Protein AF-K1YBP5-F1 (afdb_monomer_lite)

pLDDT: mean 81.39, std 15.43, range [38.12, 97.06]

Foldseek 3Di:
DPPVVVVVVVLQVVLVVCLVCLLVDDLLLLLLLLLLLLVLQPDPDDPQDPVLLVVCCVQLVRDPDSVSSVVSSVSSCSQLVNDHNCRLQVDDPDVPDDDLVSQLSSLLSNLVRGDPSSDHDDSVVSSVSSSSSSNCVVVRDDD

Structure (mmCIF, N/CA/C/O backbone):
data_AF-K1YBP5-F1
#
_entry.id   AF-K1YBP5-F1
#
loop_
_atom_site.group_PDB
_atom_site.id
_atom_site.type_symbol
_atom_site.label_atom_id
_atom_site.label_alt_id
_atom_site.label_comp_id
_atom_site.label_asym_id
_atom_site.label_entity_id
_atom_site.label_seq_id
_atom_site.pdbx_PDB_ins_code
_atom_site.Cartn_x
_atom_site.Cartn_y
_atom_site.Cartn_z
_atom_site.occupancy
_atom_site.B_iso_or_equiv
_atom_site.auth_seq_id
_atom_site.auth_comp_id
_atom_site.auth_asym_id
_atom_site.auth_atom_id
_atom_site.pdbx_PDB_model_num
ATOM 1 N N . MET A 1 1 ? 15.167 -14.760 25.541 1.00 45.16 1 MET A N 1
ATOM 2 C CA . MET A 1 1 ? 14.351 -15.532 24.571 1.00 45.16 1 MET A CA 1
ATOM 3 C C . MET A 1 1 ? 12.823 -15.368 24.737 1.00 45.16 1 MET A C 1
ATOM 5 O O . MET A 1 1 ? 12.098 -16.106 24.090 1.00 45.16 1 MET A O 1
ATOM 9 N N . SER A 1 2 ? 12.284 -14.394 25.497 1.00 49.31 2 SER A N 1
ATOM 10 C CA . SER A 1 2 ? 10.815 -14.224 25.660 1.00 49.31 2 SER A CA 1
ATOM 11 C C . SER A 1 2 ? 10.184 -13.075 24.849 1.00 49.31 2 SER A C 1
ATOM 13 O O . SER A 1 2 ? 8.972 -13.058 24.656 1.00 49.31 2 SER A O 1
ATOM 15 N N . PHE A 1 3 ? 10.975 -12.139 24.310 1.00 38.25 3 PHE A N 1
ATOM 16 C CA . PHE A 1 3 ? 10.449 -10.951 23.615 1.00 38.25 3 PHE A CA 1
ATOM 17 C C . PHE A 1 3 ? 9.954 -11.246 22.184 1.00 38.25 3 PHE A C 1
ATOM 19 O O . PHE A 1 3 ? 8.895 -10.782 21.770 1.00 38.25 3 PHE A O 1
ATOM 26 N N . LEU A 1 4 ? 10.670 -12.105 21.447 1.00 38.12 4 LEU A N 1
ATOM 27 C CA . LEU A 1 4 ? 10.326 -12.488 20.068 1.00 38.12 4 LEU A CA 1
ATOM 28 C C . LEU A 1 4 ? 9.073 -13.378 19.973 1.00 38.12 4 LEU A C 1
ATOM 30 O O . LEU A 1 4 ? 8.387 -13.359 18.953 1.00 38.12 4 LEU A O 1
ATOM 34 N N . SER A 1 5 ? 8.760 -14.139 21.028 1.00 44.44 5 SER A N 1
ATOM 35 C CA . SER A 1 5 ? 7.577 -15.010 21.065 1.00 44.44 5 SER A CA 1
ATOM 36 C C . SER A 1 5 ? 6.292 -14.205 21.290 1.00 44.44 5 SER A C 1
ATOM 38 O O . SER A 1 5 ? 5.318 -14.366 20.555 1.00 44.44 5 SER A O 1
ATOM 40 N N . ASN A 1 6 ? 6.328 -13.239 22.216 1.00 39.12 6 ASN A N 1
ATOM 41 C CA . ASN A 1 6 ? 5.202 -12.336 22.474 1.00 39.12 6 ASN A CA 1
ATOM 42 C C . ASN A 1 6 ? 4.865 -11.453 21.263 1.00 39.12 6 ASN A C 1
ATOM 44 O O . ASN A 1 6 ? 3.694 -11.188 21.009 1.00 39.12 6 ASN A O 1
ATOM 48 N N . MET A 1 7 ? 5.869 -11.060 20.472 1.00 46.12 7 MET A N 1
ATOM 49 C CA . MET A 1 7 ? 5.657 -10.255 19.266 1.00 46.12 7 MET A CA 1
ATOM 50 C C . MET A 1 7 ? 4.963 -11.046 18.146 1.00 46.12 7 MET A C 1
ATOM 52 O O . MET A 1 7 ? 4.089 -10.517 17.473 1.00 46.12 7 MET A O 1
ATOM 56 N N . LYS A 1 8 ? 5.276 -12.336 17.958 1.00 47.88 8 LYS A N 1
ATOM 57 C CA . LYS A 1 8 ? 4.565 -13.174 16.971 1.00 47.88 8 LYS A CA 1
ATOM 58 C C . LYS A 1 8 ? 3.106 -13.422 17.366 1.00 47.88 8 LYS A C 1
ATOM 60 O O . LYS A 1 8 ? 2.235 -13.464 16.498 1.00 47.88 8 LYS A O 1
ATOM 65 N N . LEU A 1 9 ? 2.841 -13.566 18.665 1.00 49.91 9 LEU A N 1
ATOM 66 C CA . LEU A 1 9 ? 1.501 -13.835 19.183 1.00 49.91 9 LEU A CA 1
ATOM 67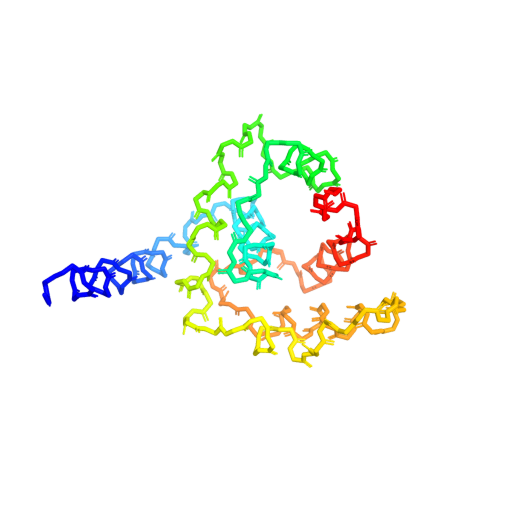 C C . LEU A 1 9 ? 0.558 -12.633 18.994 1.00 49.91 9 LEU A C 1
ATOM 69 O O . LEU A 1 9 ? -0.564 -12.801 18.517 1.00 49.91 9 LEU A O 1
ATOM 73 N N . THR A 1 10 ? 1.025 -11.416 19.296 1.00 54.22 10 THR A N 1
ATOM 74 C CA . THR A 1 10 ? 0.243 -10.182 19.100 1.00 54.22 10 THR A CA 1
ATOM 75 C C . THR A 1 10 ? 0.021 -9.867 17.622 1.00 54.22 10 THR A C 1
ATOM 77 O O . THR A 1 10 ? -1.078 -9.462 17.248 1.00 54.22 10 THR A O 1
ATOM 80 N N . PHE A 1 11 ? 1.015 -10.128 16.765 1.00 59.41 11 PHE A N 1
ATOM 81 C CA . PHE A 1 11 ? 0.893 -9.966 15.313 1.00 59.41 11 PHE A CA 1
ATOM 82 C C . PHE A 1 11 ? -0.179 -10.880 14.704 1.00 59.41 11 PHE A C 1
ATOM 84 O O . PHE A 1 11 ? -0.984 -10.417 13.897 1.00 59.41 11 PHE A O 1
ATOM 91 N N . ASN A 1 12 ? -0.238 -12.149 15.118 1.00 61.44 12 ASN A N 1
ATOM 92 C CA . ASN A 1 12 ? -1.259 -13.084 14.635 1.00 61.44 12 ASN A CA 1
ATOM 93 C C . ASN A 1 12 ? -2.665 -12.704 15.117 1.00 61.44 12 ASN A C 1
ATOM 95 O O . ASN A 1 12 ? -3.620 -12.772 14.344 1.00 61.44 12 ASN A O 1
ATOM 99 N N . PHE A 1 13 ? -2.800 -12.255 16.367 1.00 64.56 13 PHE A N 1
ATOM 100 C CA . PHE A 1 13 ? -4.092 -11.821 16.899 1.00 64.56 13 PHE A CA 1
ATOM 101 C C . PHE A 1 13 ? -4.596 -10.550 16.206 1.00 64.56 13 PHE A C 1
ATOM 103 O O . PHE A 1 13 ? -5.773 -10.447 15.868 1.00 64.56 13 PHE A O 1
ATOM 110 N N . PHE A 1 14 ? -3.702 -9.598 15.931 1.00 65.69 14 PHE A N 1
ATOM 111 C CA . PHE A 1 14 ? -4.066 -8.366 15.240 1.00 65.69 14 PHE A CA 1
ATOM 112 C C . PHE A 1 14 ? -4.392 -8.607 13.763 1.00 65.69 14 PHE A C 1
ATOM 114 O O . PHE A 1 14 ? -5.339 -8.021 13.254 1.00 65.69 14 PHE A O 1
ATOM 121 N N . ALA A 1 15 ? -3.682 -9.511 13.081 1.00 65.31 15 ALA A N 1
ATOM 122 C CA . ALA A 1 15 ? -4.026 -9.914 11.717 1.00 65.31 15 ALA A CA 1
ATOM 123 C C . ALA A 1 15 ? -5.428 -10.545 11.651 1.00 65.31 15 ALA A C 1
ATOM 125 O O . ALA A 1 15 ? -6.220 -10.207 10.772 1.00 65.31 15 ALA A O 1
ATOM 126 N N . LEU A 1 16 ? -5.768 -11.401 12.621 1.00 68.94 16 LEU A N 1
ATOM 127 C CA . LEU A 1 16 ? -7.117 -11.955 12.758 1.00 68.94 16 LEU A CA 1
ATOM 128 C C . LEU A 1 16 ? -8.152 -10.863 13.044 1.00 68.94 16 LEU A C 1
ATOM 130 O O . LEU A 1 16 ? -9.200 -10.847 12.404 1.00 68.94 16 LEU A O 1
ATOM 134 N N . PHE A 1 17 ? -7.844 -9.924 13.941 1.00 70.81 17 PHE A N 1
ATOM 135 C CA . PHE A 1 17 ? -8.715 -8.794 14.267 1.00 70.81 17 PHE A CA 1
ATOM 136 C C . PHE A 1 17 ? -8.970 -7.893 13.054 1.00 70.81 17 PHE A C 1
ATOM 138 O O . PHE A 1 17 ? -10.122 -7.603 12.744 1.00 70.81 17 PHE A O 1
ATOM 145 N N . ILE A 1 18 ? -7.925 -7.507 12.318 1.00 71.31 18 ILE A N 1
ATOM 146 C CA . ILE A 1 18 ? -8.055 -6.737 11.079 1.00 71.31 18 ILE A CA 1
ATOM 147 C C . ILE A 1 18 ? -8.887 -7.512 10.054 1.00 71.31 18 ILE A C 1
ATOM 149 O O . ILE A 1 18 ? -9.730 -6.920 9.393 1.00 71.31 18 ILE A O 1
ATOM 153 N N . ASN A 1 19 ? -8.696 -8.823 9.911 1.00 67.75 19 ASN A N 1
ATOM 154 C CA . ASN A 1 19 ? -9.465 -9.609 8.945 1.00 67.75 19 ASN A CA 1
ATOM 155 C C . ASN A 1 19 ? -10.954 -9.712 9.345 1.00 67.75 19 ASN A C 1
ATOM 157 O O . ASN A 1 19 ? -11.836 -9.698 8.484 1.00 67.75 19 ASN A O 1
ATOM 161 N N . LEU A 1 20 ? -11.247 -9.758 10.651 1.00 70.75 20 LEU A N 1
ATOM 162 C CA . LEU A 1 20 ? -12.614 -9.780 11.179 1.00 70.75 20 LEU A CA 1
ATOM 163 C C . LEU A 1 20 ? -13.310 -8.417 11.040 1.00 70.75 20 LEU A C 1
ATOM 165 O O . LEU A 1 20 ? -14.446 -8.344 10.576 1.00 70.75 20 LEU A O 1
ATOM 169 N N . VAL A 1 21 ? -12.623 -7.340 11.425 1.00 70.50 21 VAL A N 1
ATOM 170 C CA . VAL A 1 21 ? -13.170 -5.974 11.486 1.00 70.50 21 VAL A CA 1
ATOM 171 C C . VAL A 1 21 ? -13.082 -5.261 10.137 1.00 70.50 21 VAL A C 1
ATOM 173 O O . VAL A 1 21 ? -13.924 -4.427 9.811 1.00 70.50 21 VAL A O 1
ATOM 176 N N . GLY A 1 22 ? -12.113 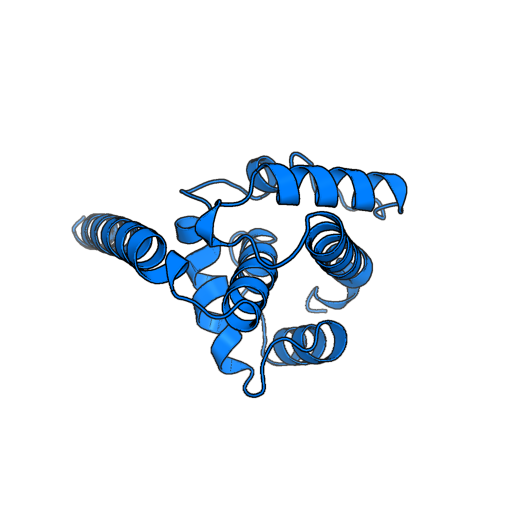-5.634 9.303 1.00 68.94 22 GLY A N 1
ATOM 177 C CA . GLY A 1 22 ? -11.814 -5.004 8.020 1.00 68.94 22 GLY A CA 1
ATOM 178 C C . GLY A 1 22 ? -12.966 -5.045 7.022 1.00 68.94 22 GLY A C 1
ATOM 179 O O . GLY A 1 22 ? -13.063 -4.171 6.162 1.00 68.94 22 GLY A O 1
ATOM 180 N N . LYS A 1 23 ? -13.900 -5.994 7.170 1.00 74.62 23 LYS A N 1
ATOM 181 C CA . LYS A 1 23 ? -15.128 -6.044 6.361 1.00 74.62 23 LYS A CA 1
ATOM 182 C C . LYS A 1 23 ? -16.040 -4.834 6.586 1.00 74.62 23 LYS A C 1
ATOM 184 O O . LYS A 1 23 ? -16.705 -4.421 5.641 1.00 74.62 23 LYS A O 1
ATOM 189 N N . SER A 1 24 ? -16.021 -4.250 7.784 1.00 83.31 24 SER A N 1
ATOM 190 C CA . SER A 1 24 ? -16.887 -3.134 8.184 1.00 83.31 24 SER A CA 1
ATOM 191 C C . SER A 1 24 ? -16.241 -1.760 8.006 1.00 83.31 24 SER A C 1
ATOM 193 O O . SER A 1 24 ? -16.877 -0.747 8.291 1.00 83.31 24 SER A O 1
ATOM 195 N N . PHE A 1 25 ? -14.983 -1.692 7.561 1.00 86.94 25 PHE A N 1
ATOM 196 C CA . PHE A 1 25 ? -14.337 -0.402 7.355 1.00 86.94 25 PHE A CA 1
ATOM 197 C C . PHE A 1 25 ? -14.927 0.351 6.157 1.00 86.94 25 PHE A C 1
ATOM 199 O O . PHE A 1 25 ? -15.150 -0.258 5.104 1.00 86.94 25 PHE A O 1
ATOM 206 N N . PRO A 1 26 ? -15.115 1.680 6.278 1.00 91.56 26 PRO A N 1
ATOM 207 C CA . PRO A 1 26 ? -15.434 2.528 5.139 1.00 91.56 26 PRO A CA 1
ATOM 208 C C . PRO A 1 26 ? -14.390 2.377 4.030 1.00 91.56 26 PRO A C 1
ATOM 210 O O . PRO A 1 26 ? -13.203 2.180 4.304 1.00 91.56 26 PRO A O 1
ATOM 213 N N . GLU A 1 27 ? -14.808 2.542 2.777 1.00 92.75 27 GLU A N 1
ATOM 214 C CA . GLU A 1 27 ? -13.916 2.443 1.612 1.00 92.75 27 GLU A CA 1
ATOM 215 C C . GLU A 1 27 ? -12.703 3.366 1.726 1.00 92.75 27 GLU A C 1
ATOM 217 O O . GLU A 1 27 ? -11.577 2.955 1.460 1.00 92.75 27 GLU A O 1
ATOM 222 N N . ARG A 1 28 ? -12.909 4.585 2.239 1.00 93.12 28 ARG A N 1
ATOM 223 C CA . ARG A 1 28 ? -11.825 5.536 2.502 1.00 93.12 28 ARG A CA 1
ATOM 224 C C . ARG A 1 28 ? -10.765 4.974 3.453 1.00 93.12 28 ARG A C 1
ATOM 226 O O . ARG A 1 28 ? -9.576 5.189 3.238 1.00 93.12 28 ARG A O 1
ATOM 233 N N . THR A 1 29 ? -11.180 4.254 4.493 1.00 92.06 29 THR A N 1
ATOM 234 C CA . THR A 1 29 ? -10.262 3.633 5.455 1.00 92.06 29 THR A CA 1
ATOM 235 C C . THR A 1 29 ? -9.524 2.462 4.820 1.00 92.06 29 THR A C 1
ATOM 237 O O . THR A 1 29 ? -8.320 2.340 5.004 1.00 92.06 29 THR A O 1
ATOM 240 N N . LYS A 1 30 ? -10.203 1.633 4.022 1.00 93.88 30 LYS A N 1
ATOM 241 C CA . LYS A 1 30 ? -9.553 0.547 3.272 1.00 93.88 30 LYS A CA 1
ATOM 242 C C . LYS A 1 30 ? -8.509 1.085 2.294 1.00 93.88 30 LYS A C 1
ATOM 244 O O . LYS A 1 30 ? -7.390 0.584 2.283 1.00 93.88 30 LYS A O 1
ATOM 249 N N . ARG A 1 31 ? -8.835 2.160 1.568 1.00 95.88 31 ARG A N 1
ATOM 250 C CA . ARG A 1 31 ? -7.905 2.890 0.695 1.00 95.88 31 ARG A CA 1
ATOM 251 C C . ARG A 1 31 ? -6.687 3.398 1.447 1.00 95.88 31 ARG A C 1
ATOM 253 O O . ARG A 1 31 ? -5.563 3.112 1.047 1.00 95.88 31 ARG A O 1
ATOM 260 N N . LEU A 1 32 ? -6.907 4.099 2.560 1.00 94.56 32 LEU A N 1
ATOM 261 C CA . LEU A 1 32 ? -5.837 4.547 3.450 1.00 94.56 32 LEU A CA 1
ATOM 262 C C . LEU A 1 32 ? -4.929 3.372 3.828 1.00 94.56 32 LEU A C 1
ATOM 264 O O . LEU A 1 32 ? -3.727 3.451 3.593 1.00 94.56 32 LEU A O 1
ATOM 268 N N . VAL A 1 33 ? -5.497 2.287 4.364 1.00 93.44 33 VAL A N 1
ATOM 269 C CA . VAL A 1 33 ? -4.741 1.123 4.848 1.00 93.44 33 VAL A CA 1
ATOM 270 C C . VAL A 1 33 ? -3.981 0.434 3.716 1.00 93.44 33 VAL A C 1
ATOM 272 O O . VAL A 1 33 ? -2.805 0.132 3.900 1.00 93.44 33 VAL A O 1
ATOM 275 N N . LEU A 1 34 ? -4.596 0.220 2.546 1.00 94.62 34 LEU A N 1
ATOM 276 C CA . LEU A 1 34 ? -3.923 -0.404 1.405 1.00 94.62 34 LEU A CA 1
ATOM 277 C C . LEU A 1 34 ? -2.684 0.405 1.015 1.00 94.62 34 LEU A C 1
ATOM 279 O O . LEU A 1 34 ? -1.575 -0.121 1.063 1.00 94.62 34 LEU A O 1
ATOM 283 N N . ILE A 1 35 ? -2.864 1.689 0.700 1.00 94.69 35 ILE A N 1
ATOM 284 C CA . ILE A 1 35 ? -1.791 2.542 0.180 1.00 94.69 35 ILE A CA 1
ATOM 285 C C . ILE A 1 35 ? -0.660 2.684 1.195 1.00 94.69 35 ILE A C 1
ATOM 287 O O . ILE A 1 35 ? 0.500 2.455 0.871 1.00 94.69 35 ILE A O 1
ATOM 291 N N . THR A 1 36 ? -0.983 2.987 2.446 1.00 92.00 36 THR A N 1
ATOM 292 C CA . THR A 1 36 ? 0.033 3.178 3.493 1.00 92.00 36 THR A CA 1
ATOM 293 C C . THR A 1 36 ? 0.742 1.877 3.870 1.00 92.00 36 THR A C 1
ATOM 295 O O . THR A 1 36 ? 1.947 1.887 4.115 1.00 92.00 36 THR A O 1
ATOM 298 N N . SER A 1 37 ? 0.048 0.735 3.846 1.00 92.00 37 SER A N 1
ATOM 299 C CA . SER A 1 37 ? 0.690 -0.565 4.062 1.00 92.00 37 SER A CA 1
ATOM 300 C C . SER A 1 37 ? 1.650 -0.939 2.929 1.00 92.00 37 SER A C 1
ATOM 302 O O . SER A 1 37 ? 2.711 -1.481 3.224 1.00 92.00 37 SER A O 1
ATOM 304 N N . LEU A 1 38 ? 1.334 -0.613 1.668 1.00 91.50 38 LEU A N 1
ATOM 305 C CA . LEU A 1 38 ? 2.251 -0.805 0.536 1.00 91.50 38 LEU A CA 1
ATOM 306 C C . LEU A 1 38 ? 3.512 0.038 0.704 1.00 91.50 38 LEU A C 1
ATOM 308 O O . LEU A 1 38 ? 4.611 -0.464 0.485 1.00 91.50 38 LEU A O 1
ATOM 312 N N . VAL A 1 39 ? 3.369 1.282 1.175 1.00 89.81 39 VAL A N 1
ATOM 313 C CA . VAL A 1 39 ? 4.531 2.125 1.480 1.00 89.81 39 VAL A CA 1
ATOM 314 C C . VAL A 1 39 ? 5.411 1.484 2.551 1.00 89.81 39 VAL A C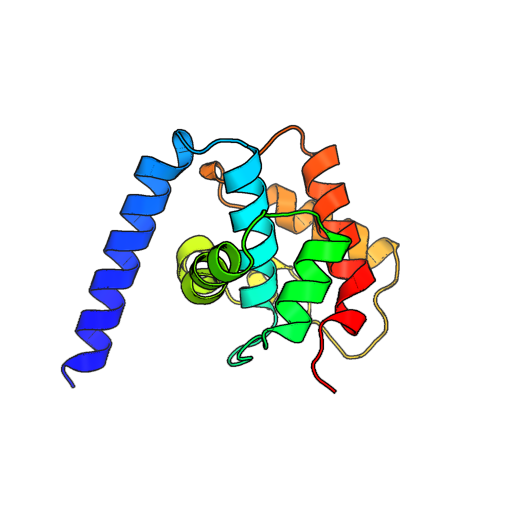 1
ATOM 316 O O . VAL A 1 39 ? 6.624 1.391 2.378 1.00 89.81 39 VAL A O 1
ATOM 319 N N . GLY A 1 40 ? 4.800 0.955 3.614 1.00 87.19 40 GLY A N 1
ATOM 320 C CA . GLY A 1 40 ? 5.516 0.191 4.637 1.00 87.19 40 GLY A CA 1
ATOM 321 C C . GLY A 1 40 ? 6.174 -1.094 4.122 1.00 87.19 40 GLY A C 1
ATOM 322 O O . GLY A 1 40 ? 7.100 -1.586 4.757 1.00 87.19 40 GLY A O 1
ATOM 323 N N . SER A 1 41 ? 5.740 -1.635 2.977 1.00 86.75 41 SER A N 1
ATOM 324 C CA . SER A 1 41 ? 6.374 -2.804 2.357 1.00 86.75 41 SER A CA 1
ATOM 325 C C . SER A 1 41 ? 7.639 -2.452 1.578 1.00 86.75 41 SER A C 1
ATOM 327 O O . SER A 1 41 ? 8.446 -3.341 1.342 1.00 86.75 41 SER A O 1
ATOM 329 N N . PHE A 1 42 ? 7.843 -1.200 1.158 1.00 79.44 42 PHE A N 1
ATOM 330 C CA . PHE A 1 42 ? 8.956 -0.839 0.269 1.00 79.44 42 PHE A CA 1
ATOM 331 C C . PHE A 1 42 ? 10.338 -0.794 0.935 1.00 79.44 42 PHE A C 1
ATOM 333 O O . PHE A 1 42 ? 11.338 -0.694 0.227 1.00 79.44 42 PHE A O 1
ATOM 340 N N . GLY A 1 43 ? 10.435 -0.884 2.262 1.00 65.00 43 GLY A N 1
ATOM 341 C CA . GLY A 1 43 ? 11.722 -0.872 2.954 1.00 65.00 43 GLY A CA 1
ATOM 342 C C . GLY A 1 43 ? 11.711 -1.719 4.218 1.00 65.00 43 GLY A C 1
ATOM 343 O O . GLY A 1 43 ? 10.793 -1.624 5.024 1.00 65.00 43 GLY A O 1
ATOM 344 N N . ASP A 1 44 ? 12.773 -2.498 4.425 1.00 55.06 44 ASP A N 1
ATOM 345 C CA . ASP A 1 44 ? 12.926 -3.368 5.601 1.00 55.06 44 ASP A CA 1
ATOM 346 C C . ASP A 1 44 ? 13.147 -2.599 6.923 1.00 55.06 44 ASP A C 1
ATOM 348 O O . ASP A 1 44 ? 13.180 -3.199 7.998 1.00 55.06 44 ASP A O 1
ATOM 352 N N . SER A 1 45 ? 13.304 -1.271 6.886 1.00 50.44 45 SER A N 1
ATOM 353 C CA . SER A 1 45 ? 13.679 -0.491 8.076 1.00 50.44 45 SER A CA 1
ATOM 354 C C . SER A 1 45 ? 13.431 1.018 7.993 1.00 50.44 45 SER A C 1
ATOM 356 O O . SER A 1 45 ? 13.878 1.758 8.874 1.00 50.44 45 SER A O 1
ATOM 358 N N . VAL A 1 4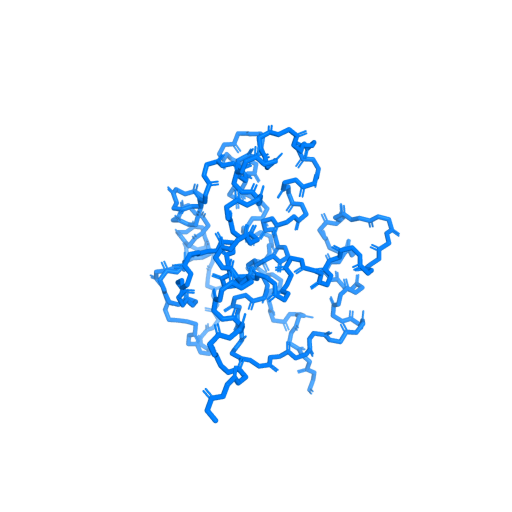6 ? 12.731 1.514 6.968 1.00 53.19 46 VAL A N 1
ATOM 359 C CA . VAL A 1 46 ? 12.590 2.963 6.789 1.00 53.19 46 VAL A CA 1
ATOM 360 C C . VAL A 1 46 ? 11.572 3.485 7.797 1.00 53.19 46 VAL A C 1
ATOM 362 O O . VAL A 1 46 ? 10.364 3.309 7.646 1.00 53.19 46 VAL A O 1
ATOM 365 N N . LYS A 1 47 ? 12.068 4.146 8.847 1.00 65.19 47 LYS A N 1
ATOM 366 C CA . LYS A 1 47 ? 11.271 5.137 9.569 1.00 65.19 47 LYS A CA 1
ATOM 367 C C . LYS A 1 47 ? 10.861 6.181 8.539 1.00 65.19 47 LYS A C 1
ATOM 369 O O . LYS A 1 47 ? 11.674 7.013 8.156 1.00 65.19 47 LYS A O 1
ATOM 374 N N . ILE A 1 48 ? 9.630 6.076 8.059 1.00 75.62 48 ILE A N 1
ATOM 375 C CA . ILE A 1 48 ? 9.042 7.084 7.187 1.00 75.62 48 ILE A CA 1
ATOM 376 C C . ILE A 1 48 ? 8.925 8.347 8.028 1.00 75.62 48 ILE A C 1
ATOM 378 O O . ILE A 1 48 ? 8.259 8.342 9.066 1.00 75.62 48 ILE A O 1
ATOM 382 N N . ASP A 1 49 ? 9.655 9.384 7.636 1.00 82.00 49 ASP A N 1
ATOM 383 C CA . ASP A 1 49 ? 9.634 10.655 8.338 1.00 82.00 49 ASP A CA 1
ATOM 384 C C . ASP A 1 49 ? 8.307 11.392 8.105 1.00 82.00 49 ASP A C 1
ATOM 386 O O . ASP A 1 49 ? 7.511 11.071 7.215 1.00 82.00 49 ASP A O 1
ATOM 390 N N . ALA A 1 50 ? 8.048 12.388 8.950 1.00 85.31 50 ALA A N 1
ATOM 391 C CA . ALA A 1 50 ? 6.828 13.180 8.860 1.00 85.31 50 ALA A CA 1
ATOM 392 C C . ALA A 1 50 ? 6.716 13.909 7.509 1.00 85.31 50 ALA A C 1
ATOM 394 O O . ALA A 1 50 ? 5.618 14.064 6.986 1.00 85.31 50 ALA A O 1
ATOM 395 N N . GLU A 1 51 ? 7.841 14.305 6.906 1.00 86.56 51 GLU A N 1
ATOM 396 C CA . GLU A 1 51 ? 7.848 14.968 5.601 1.00 86.56 51 GLU A CA 1
ATOM 397 C C . GLU A 1 51 ? 7.364 14.034 4.482 1.00 86.56 51 GLU A C 1
ATOM 399 O O . GLU A 1 51 ? 6.539 14.425 3.652 1.00 86.56 51 GLU A O 1
ATOM 404 N N . THR A 1 52 ? 7.822 12.783 4.472 1.00 84.56 52 THR A N 1
ATOM 405 C CA . THR A 1 52 ? 7.381 11.771 3.509 1.00 84.56 52 THR A CA 1
ATOM 406 C C . THR A 1 52 ? 5.906 11.438 3.701 1.00 84.56 52 THR A C 1
ATOM 408 O O . THR A 1 52 ? 5.175 11.341 2.713 1.00 84.56 52 THR A O 1
ATOM 411 N N . LEU A 1 53 ? 5.433 11.328 4.948 1.00 88.25 53 LEU A N 1
ATOM 412 C CA . LEU A 1 53 ? 4.005 11.158 5.242 1.00 88.25 53 LEU A CA 1
ATOM 413 C C . LEU A 1 53 ? 3.183 12.340 4.721 1.00 88.25 53 LEU A C 1
ATOM 415 O O . LEU A 1 53 ? 2.189 12.136 4.020 1.00 88.25 53 LEU A O 1
ATOM 419 N N . HIS A 1 54 ? 3.621 13.568 4.987 1.00 89.88 54 HIS A N 1
ATOM 420 C CA . HIS A 1 54 ? 2.962 14.773 4.497 1.00 89.88 54 HIS A CA 1
ATOM 421 C C . HIS A 1 54 ? 2.865 14.784 2.965 1.00 89.88 54 HIS A C 1
ATOM 423 O O . HIS A 1 54 ? 1.784 14.989 2.403 1.00 89.88 54 HIS A O 1
ATOM 429 N N . LYS A 1 55 ? 3.970 14.488 2.268 1.00 89.19 55 LYS A N 1
ATOM 430 C CA . LYS A 1 55 ? 4.007 14.384 0.798 1.00 89.19 55 LYS A CA 1
ATOM 431 C C . LYS A 1 55 ? 3.068 13.296 0.281 1.00 89.19 55 LYS A C 1
ATOM 433 O O . LYS A 1 55 ? 2.297 13.554 -0.643 1.00 89.19 55 LYS A O 1
ATOM 438 N N . LEU A 1 56 ? 3.091 12.110 0.890 1.00 89.94 56 LEU A N 1
ATOM 439 C CA . LEU A 1 56 ? 2.206 11.001 0.535 1.00 89.94 56 LEU A CA 1
ATOM 440 C C . LEU A 1 56 ? 0.737 11.409 0.663 1.00 89.94 56 LEU A C 1
ATOM 442 O O . LEU A 1 56 ? -0.044 11.208 -0.266 1.00 89.94 56 LEU A O 1
ATOM 446 N N . ASN A 1 57 ? 0.362 12.030 1.781 1.00 92.75 57 ASN A N 1
ATOM 447 C CA . ASN A 1 57 ? -1.010 12.461 2.009 1.00 92.75 57 ASN A CA 1
ATOM 448 C C . ASN A 1 57 ? -1.435 13.586 1.059 1.00 92.75 57 ASN A C 1
ATOM 450 O O . ASN A 1 57 ? -2.574 13.596 0.604 1.00 92.75 57 ASN A O 1
ATOM 454 N N . LYS A 1 58 ? -0.525 14.499 0.707 1.00 91.75 58 LYS A N 1
ATOM 455 C CA . LYS A 1 58 ? -0.784 15.560 -0.274 1.00 91.75 58 LYS A CA 1
ATOM 456 C C . LYS A 1 58 ? -1.040 15.003 -1.676 1.00 91.75 58 LYS A C 1
ATOM 458 O O . LYS A 1 58 ? -1.939 15.482 -2.359 1.00 91.75 58 LYS A O 1
ATOM 463 N N . ILE A 1 59 ? -0.279 13.991 -2.096 1.00 91.62 59 ILE A N 1
ATOM 464 C CA . ILE A 1 59 ? -0.424 13.364 -3.419 1.00 91.62 59 ILE A CA 1
ATOM 465 C C . ILE A 1 59 ? -1.674 12.482 -3.467 1.00 91.62 59 ILE A C 1
ATOM 467 O O . ILE A 1 59 ? -2.448 12.548 -4.420 1.00 91.62 59 ILE A O 1
ATOM 471 N N . MET A 1 60 ? -1.885 11.668 -2.433 1.00 92.12 60 MET A N 1
ATOM 472 C CA . MET A 1 60 ? -2.899 10.614 -2.441 1.00 92.12 60 MET A CA 1
ATOM 473 C C . MET A 1 60 ? -4.214 11.013 -1.755 1.00 92.12 60 MET A C 1
ATOM 475 O O . MET A 1 60 ? -5.204 10.296 -1.892 1.00 92.12 60 MET A O 1
ATOM 479 N N . SER A 1 61 ? -4.266 12.136 -1.031 1.00 92.56 61 SER A N 1
ATOM 480 C CA . SER A 1 61 ? -5.441 12.619 -0.281 1.00 92.56 61 SER A CA 1
ATOM 481 C C . SER A 1 61 ? -6.065 11.546 0.625 1.00 92.56 61 SER A C 1
ATOM 483 O O . SER A 1 61 ? -7.250 11.221 0.519 1.00 92.56 61 SER A O 1
ATOM 485 N N . LEU A 1 62 ? -5.259 10.934 1.497 1.00 90.38 62 LEU A N 1
ATOM 486 C CA . LEU A 1 62 ? -5.653 9.739 2.250 1.00 90.38 62 LEU A CA 1
ATOM 487 C C . LEU A 1 62 ? -6.478 10.085 3.501 1.00 90.38 62 LEU A C 1
ATOM 489 O O . LEU A 1 62 ? -7.599 9.597 3.685 1.00 90.38 62 LEU A O 1
ATOM 493 N N . CYS A 1 63 ? -5.966 10.968 4.354 1.00 90.38 63 CYS A N 1
ATOM 494 C CA . CYS A 1 63 ? -6.526 11.259 5.674 1.00 90.38 63 CYS A CA 1
ATOM 495 C C . CYS A 1 63 ? -6.408 12.740 6.052 1.00 90.38 63 CYS A C 1
ATOM 497 O O . CYS A 1 63 ? -5.566 13.465 5.532 1.00 90.38 63 CYS A O 1
ATOM 499 N N . SER A 1 64 ? -7.234 13.187 6.999 1.00 87.25 64 SER A N 1
ATOM 500 C CA . SER A 1 64 ? -7.136 14.546 7.554 1.00 87.25 64 SER A CA 1
ATOM 501 C C . SER A 1 64 ? -5.974 14.702 8.536 1.00 87.25 64 SER A C 1
ATOM 503 O O . SER A 1 64 ? -5.472 15.804 8.720 1.00 87.25 64 SER A O 1
ATOM 505 N N . THR A 1 65 ? -5.545 13.606 9.166 1.00 87.06 65 THR A N 1
ATOM 506 C CA . THR A 1 65 ? -4.476 13.596 10.169 1.00 87.06 65 THR A CA 1
ATOM 507 C C . THR A 1 65 ? -3.438 12.555 9.790 1.00 87.06 65 THR A C 1
ATOM 509 O O . THR A 1 65 ? -3.761 11.376 9.671 1.00 87.06 65 THR A O 1
ATOM 512 N N . GLU A 1 66 ? -2.191 12.980 9.619 1.00 85.75 66 GLU A N 1
ATOM 513 C CA . GLU A 1 66 ? -1.123 12.133 9.074 1.00 85.75 66 GLU A CA 1
ATOM 514 C C . GLU A 1 66 ? -0.737 10.962 9.979 1.00 85.75 66 GLU A C 1
ATOM 516 O O . GLU A 1 66 ? -0.372 9.897 9.483 1.00 85.75 66 GLU A O 1
ATOM 521 N N . SER A 1 67 ? -0.923 11.102 11.293 1.00 85.69 67 SER A N 1
ATOM 522 C CA . SER A 1 67 ? -0.696 10.024 12.263 1.00 85.69 67 SER A CA 1
ATOM 523 C C . SER A 1 67 ? -1.551 8.779 11.996 1.00 85.69 67 SER A C 1
ATOM 525 O O . SER A 1 67 ? -1.168 7.673 12.377 1.00 85.69 67 SER A O 1
ATOM 527 N N . ALA A 1 68 ? -2.676 8.916 11.281 1.00 87.69 68 ALA A N 1
ATOM 528 C CA . ALA A 1 68 ? -3.510 7.785 10.878 1.00 87.69 68 ALA A CA 1
ATOM 529 C C . ALA A 1 68 ? -2.800 6.831 9.896 1.00 87.69 68 ALA A C 1
ATOM 531 O O . ALA A 1 68 ? -3.185 5.666 9.794 1.00 87.69 68 ALA A O 1
ATOM 532 N N . MET A 1 69 ? -1.765 7.298 9.187 1.00 88.69 69 MET A N 1
ATOM 533 C CA . MET A 1 69 ? -0.984 6.486 8.247 1.00 88.69 69 MET A CA 1
ATOM 534 C C . MET A 1 69 ? 0.061 5.607 8.942 1.00 88.69 69 MET A C 1
ATOM 536 O O . MET A 1 69 ? 0.428 4.561 8.408 1.00 88.69 69 MET A O 1
ATOM 540 N N . GLU A 1 70 ? 0.528 5.991 10.135 1.00 88.19 70 GLU A N 1
ATOM 541 C CA . GLU A 1 70 ? 1.629 5.299 10.815 1.00 88.19 70 GLU A CA 1
ATOM 542 C C . GLU A 1 70 ? 1.299 3.847 11.153 1.00 88.19 70 GLU A C 1
ATOM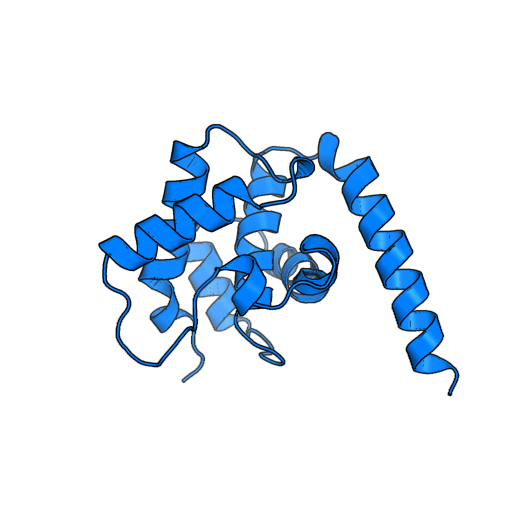 544 O O . GLU A 1 70 ? 2.141 2.957 11.016 1.00 88.19 70 GLU A O 1
ATOM 549 N N . LEU A 1 71 ? 0.076 3.601 11.623 1.00 87.62 71 LEU A N 1
ATOM 550 C CA . LEU A 1 71 ? -0.320 2.279 12.085 1.00 87.62 71 LEU A CA 1
ATOM 551 C C . LEU A 1 71 ? -0.322 1.257 10.931 1.00 87.62 71 LEU A C 1
ATOM 553 O O . LEU A 1 71 ? 0.361 0.239 11.063 1.00 87.62 71 LEU A O 1
ATOM 557 N N . PRO A 1 72 ? -0.992 1.499 9.786 1.00 88.94 72 PRO A N 1
ATOM 558 C CA . PRO A 1 72 ? -0.893 0.606 8.632 1.00 88.94 72 PRO A CA 1
ATOM 559 C C . PRO A 1 72 ? 0.531 0.399 8.101 1.00 88.94 72 PRO A C 1
ATOM 561 O O . PRO A 1 72 ? 0.859 -0.716 7.700 1.00 88.94 72 PRO A O 1
ATOM 564 N N . ILE A 1 73 ? 1.385 1.432 8.125 1.00 89.12 73 ILE A N 1
ATOM 565 C CA . ILE A 1 73 ? 2.798 1.322 7.720 1.00 89.12 73 ILE A CA 1
ATOM 566 C C . ILE A 1 73 ? 3.510 0.298 8.604 1.00 89.12 73 ILE A C 1
ATOM 568 O O . ILE A 1 73 ? 4.095 -0.664 8.107 1.00 89.12 73 ILE A O 1
ATOM 572 N N . ARG A 1 74 ? 3.404 0.451 9.930 1.00 86.25 74 ARG A N 1
ATOM 573 C CA . ARG A 1 74 ? 4.038 -0.457 10.904 1.00 86.25 74 ARG A CA 1
ATOM 574 C C . ARG A 1 74 ? 3.465 -1.872 10.849 1.00 86.25 74 ARG A C 1
ATOM 576 O O . ARG A 1 74 ? 4.155 -2.834 11.177 1.00 86.25 74 ARG A O 1
ATOM 583 N N . LEU A 1 75 ? 2.207 -2.001 10.440 1.00 86.38 75 LEU A N 1
ATOM 584 C CA . LEU A 1 75 ? 1.502 -3.273 10.323 1.00 86.38 75 LEU A CA 1
ATOM 585 C C . LEU A 1 75 ? 1.534 -3.871 8.920 1.00 86.38 75 LEU A C 1
ATOM 587 O O . LEU A 1 75 ? 0.891 -4.897 8.701 1.00 86.38 75 LEU A O 1
ATOM 591 N N . SER A 1 76 ? 2.296 -3.289 7.995 1.00 89.06 76 SER A N 1
ATOM 592 C CA . SER A 1 76 ? 2.394 -3.755 6.614 1.00 89.06 76 SER A CA 1
ATOM 593 C C . SER A 1 76 ? 2.621 -5.268 6.540 1.00 89.06 76 SER A C 1
ATOM 595 O O . SER A 1 76 ? 1.819 -6.000 5.962 1.00 89.06 76 SER A O 1
ATOM 597 N N . ARG A 1 77 ? 3.613 -5.782 7.276 1.00 87.06 77 ARG A N 1
ATOM 598 C CA . ARG A 1 77 ? 3.893 -7.222 7.327 1.00 87.06 77 ARG A CA 1
ATOM 599 C C . ARG A 1 77 ? 2.701 -8.061 7.802 1.00 87.06 77 ARG A C 1
ATOM 601 O O . ARG A 1 77 ? 2.508 -9.157 7.296 1.00 87.06 77 ARG A O 1
ATOM 608 N N . ALA A 1 78 ? 1.903 -7.584 8.757 1.00 85.56 78 ALA A N 1
ATOM 609 C CA . ALA A 1 78 ? 0.720 -8.307 9.235 1.00 85.56 78 ALA A CA 1
ATOM 610 C C . ALA A 1 78 ? -0.403 -8.302 8.189 1.00 85.56 78 ALA A C 1
ATOM 612 O O . ALA A 1 78 ? -0.993 -9.341 7.906 1.00 85.56 78 ALA A O 1
ATOM 613 N N . ILE A 1 79 ? -0.662 -7.137 7.592 1.00 88.25 79 ILE A N 1
ATOM 614 C CA . ILE A 1 79 ? -1.678 -6.933 6.551 1.00 88.25 79 ILE A CA 1
ATOM 615 C C . ILE A 1 79 ? -1.412 -7.850 5.352 1.00 88.25 79 ILE A C 1
ATOM 617 O O . ILE A 1 79 ? -2.336 -8.465 4.820 1.00 88.25 79 ILE A O 1
ATOM 621 N N . TRP A 1 80 ? -0.141 -7.993 4.980 1.00 89.19 80 TRP A N 1
ATOM 622 C CA . TRP A 1 80 ? 0.307 -8.811 3.858 1.00 89.19 80 TRP A CA 1
ATOM 623 C C . TRP A 1 80 ? 0.682 -10.250 4.247 1.00 89.19 80 TRP A C 1
ATOM 625 O O . TRP A 1 80 ? 1.347 -10.936 3.477 1.00 89.19 80 TRP A O 1
ATOM 635 N N . ASN A 1 81 ? 0.246 -10.747 5.413 1.00 87.56 81 ASN A N 1
ATOM 636 C CA . ASN A 1 81 ? 0.477 -12.126 5.882 1.00 87.56 81 ASN A CA 1
ATOM 637 C C . ASN A 1 81 ? 1.954 -12.561 5.878 1.00 87.56 81 ASN A C 1
ATOM 639 O O . ASN A 1 81 ? 2.289 -13.697 5.553 1.00 87.56 81 ASN A O 1
ATOM 643 N N . GLY A 1 82 ? 2.854 -11.650 6.226 1.00 84.88 82 GLY A N 1
ATOM 644 C CA . GLY A 1 82 ? 4.284 -11.913 6.299 1.00 84.88 82 GLY A CA 1
ATOM 645 C C . GLY A 1 82 ? 5.024 -11.821 4.969 1.00 84.88 82 GLY A C 1
ATOM 646 O O . GLY A 1 82 ? 6.243 -11.988 5.004 1.00 84.88 82 GLY A O 1
ATOM 647 N N . LYS A 1 83 ? 4.332 -11.539 3.853 1.00 86.94 83 LYS A N 1
ATOM 648 C CA . LYS A 1 83 ? 4.950 -11.381 2.533 1.00 86.94 83 LYS A CA 1
ATOM 649 C C . LYS A 1 83 ? 5.994 -10.267 2.532 1.00 86.94 83 LYS A C 1
ATOM 651 O O . LYS A 1 83 ? 5.814 -9.209 3.137 1.00 86.94 83 LYS A O 1
ATOM 656 N N . THR A 1 84 ? 7.071 -10.525 1.814 1.00 86.69 84 THR A N 1
ATOM 657 C CA . THR A 1 84 ? 8.119 -9.573 1.453 1.00 86.69 84 THR A CA 1
ATOM 658 C C . THR A 1 84 ? 7.638 -8.617 0.362 1.00 86.69 84 THR A C 1
ATOM 660 O O . THR A 1 84 ? 6.668 -8.896 -0.344 1.00 86.69 84 THR A O 1
ATOM 663 N N . SER A 1 85 ? 8.351 -7.505 0.172 1.00 84.81 85 SER A N 1
ATOM 664 C CA . SER A 1 85 ? 8.118 -6.586 -0.951 1.00 84.81 85 SER A CA 1
ATOM 665 C C . SER A 1 85 ? 8.106 -7.323 -2.291 1.00 84.81 85 SER A C 1
ATOM 667 O O . SER A 1 85 ? 7.166 -7.184 -3.068 1.00 84.81 85 SER A O 1
ATOM 669 N N . TYR A 1 86 ? 9.091 -8.190 -2.523 1.00 86.62 86 TYR A N 1
ATOM 670 C CA . TYR A 1 86 ? 9.174 -8.989 -3.742 1.00 86.62 86 TYR A CA 1
ATOM 671 C C . TYR A 1 86 ? 7.916 -9.836 -3.974 1.00 86.62 86 TYR A C 1
ATOM 673 O O . TYR A 1 86 ? 7.422 -9.898 -5.092 1.00 86.62 86 TYR A O 1
ATOM 681 N N . GLU A 1 87 ? 7.348 -10.448 -2.934 1.00 89.00 87 GLU A N 1
ATOM 682 C CA . GLU A 1 87 ? 6.129 -11.261 -3.055 1.00 89.00 87 GLU A CA 1
ATOM 683 C C . GLU A 1 87 ? 4.857 -10.424 -3.262 1.00 89.00 87 GLU A C 1
ATOM 685 O O . GLU A 1 87 ? 3.908 -10.893 -3.898 1.00 89.00 87 GLU A O 1
ATOM 690 N N . ILE A 1 88 ? 4.819 -9.203 -2.717 1.00 88.62 88 ILE A N 1
ATOM 691 C CA . ILE A 1 88 ? 3.688 -8.270 -2.853 1.00 88.62 88 ILE A CA 1
ATOM 692 C C . ILE A 1 88 ? 3.665 -7.651 -4.249 1.00 88.62 88 ILE A C 1
ATOM 694 O O . ILE A 1 88 ? 2.605 -7.565 -4.860 1.00 88.62 88 ILE A O 1
ATOM 698 N N . PHE A 1 89 ? 4.824 -7.249 -4.765 1.00 88.19 89 PHE A N 1
ATOM 699 C CA . PHE A 1 89 ? 4.934 -6.549 -6.044 1.00 88.19 89 PHE A CA 1
ATOM 700 C C . PHE A 1 89 ? 5.265 -7.477 -7.220 1.00 88.19 89 PHE A C 1
ATOM 702 O O . PHE A 1 89 ? 5.137 -7.060 -8.368 1.00 88.19 89 PHE A O 1
ATOM 709 N N . ASN A 1 90 ? 5.675 -8.721 -6.940 1.00 87.06 90 ASN A N 1
ATOM 710 C CA . ASN A 1 90 ? 6.194 -9.690 -7.916 1.00 87.06 90 ASN A CA 1
ATOM 711 C C . ASN A 1 90 ? 7.294 -9.101 -8.806 1.00 87.06 90 ASN A C 1
ATOM 713 O O . ASN A 1 90 ? 7.365 -9.341 -10.011 1.00 87.06 90 ASN A O 1
ATOM 717 N N . ASP A 1 91 ? 8.127 -8.264 -8.200 1.00 81.50 91 ASP A N 1
ATOM 718 C CA . ASP A 1 91 ? 9.096 -7.459 -8.913 1.00 81.50 91 ASP A CA 1
ATOM 719 C C . ASP A 1 91 ? 10.256 -7.094 -7.984 1.00 81.50 91 ASP A C 1
ATOM 721 O O . ASP A 1 91 ? 10.090 -6.894 -6.776 1.00 81.50 91 ASP A O 1
ATOM 725 N N . LYS A 1 92 ? 11.462 -7.041 -8.553 1.00 71.12 92 LYS A N 1
ATOM 726 C CA . LYS A 1 92 ? 12.634 -6.519 -7.854 1.00 71.12 92 LYS A CA 1
ATOM 727 C C . LYS A 1 92 ? 12.695 -5.022 -8.114 1.00 71.12 92 LYS A C 1
ATOM 729 O O . LYS A 1 92 ? 13.009 -4.631 -9.234 1.00 71.12 92 LYS A O 1
ATOM 734 N N . PHE A 1 93 ? 12.491 -4.205 -7.083 1.00 67.75 93 PHE A N 1
ATOM 735 C CA . PHE A 1 93 ? 12.765 -2.764 -7.123 1.00 67.75 93 PHE A CA 1
ATOM 736 C C . PHE A 1 93 ? 14.275 -2.533 -7.291 1.00 67.75 93 PHE A C 1
ATOM 738 O O . PHE A 1 93 ? 14.991 -2.249 -6.338 1.00 67.75 93 PHE A O 1
ATOM 745 N N . THR A 1 94 ? 14.785 -2.746 -8.499 1.00 61.53 94 THR A N 1
ATOM 746 C CA . THR A 1 94 ? 16.140 -2.398 -8.921 1.00 61.53 94 THR A CA 1
ATOM 747 C C . THR A 1 94 ? 16.167 -0.916 -9.278 1.00 61.53 94 THR A C 1
ATOM 749 O O . THR A 1 94 ? 15.186 -0.420 -9.826 1.00 61.53 94 THR A O 1
ATOM 752 N N . ASP A 1 95 ? 17.283 -0.223 -9.032 1.00 56.12 95 ASP A N 1
ATOM 753 C CA . ASP A 1 95 ? 17.457 1.237 -9.217 1.00 56.12 95 ASP A CA 1
ATOM 754 C C . ASP A 1 95 ? 17.237 1.774 -10.651 1.00 56.12 95 ASP A C 1
ATOM 756 O O . ASP A 1 95 ? 17.373 2.966 -10.915 1.00 56.12 95 ASP A O 1
ATOM 760 N N . SER A 1 96 ? 16.855 0.913 -11.592 1.00 58.75 96 SER A N 1
ATOM 761 C CA . SER A 1 96 ? 16.291 1.301 -12.882 1.00 58.75 96 SER A CA 1
ATOM 762 C C . SER A 1 96 ? 14.960 2.037 -12.695 1.00 58.75 96 SER A C 1
ATOM 764 O O . SER A 1 96 ? 14.051 1.514 -12.045 1.00 58.75 96 SER A O 1
ATOM 766 N N . THR A 1 97 ? 14.819 3.202 -13.324 1.00 67.31 97 THR A N 1
ATOM 767 C CA . THR A 1 97 ? 13.555 3.939 -13.446 1.00 67.31 97 THR A CA 1
ATOM 768 C C . THR A 1 97 ? 12.406 3.007 -13.840 1.00 67.31 97 THR A C 1
ATOM 770 O O . THR A 1 97 ? 12.509 2.236 -14.794 1.00 67.31 97 THR A O 1
ATOM 773 N N . MET A 1 98 ? 11.304 3.052 -13.085 1.00 80.00 98 MET A N 1
ATOM 774 C CA . MET A 1 98 ? 10.101 2.304 -13.437 1.00 80.00 98 MET A CA 1
ATOM 775 C C . MET A 1 98 ? 9.416 2.978 -14.625 1.00 80.00 98 MET A C 1
ATOM 777 O O . MET A 1 98 ? 8.959 4.114 -14.512 1.00 80.00 98 MET A O 1
ATOM 781 N N . ASP A 1 99 ? 9.345 2.290 -15.764 1.00 87.44 99 ASP A N 1
ATOM 782 C CA . ASP A 1 99 ? 8.513 2.741 -16.877 1.00 87.44 99 ASP A CA 1
ATOM 783 C C . ASP A 1 99 ? 7.016 2.513 -16.586 1.00 87.44 99 ASP A C 1
ATOM 785 O O . ASP A 1 99 ? 6.631 1.726 -15.713 1.00 87.44 99 ASP A O 1
ATOM 789 N N . GLY A 1 100 ? 6.150 3.205 -17.332 1.00 88.00 100 GLY A N 1
ATOM 790 C CA . GLY A 1 100 ? 4.700 3.128 -17.134 1.00 88.00 100 GLY A CA 1
ATOM 791 C C . GLY A 1 100 ? 4.107 1.731 -17.361 1.00 88.00 100 GLY A C 1
ATOM 792 O O . GLY A 1 100 ? 3.113 1.379 -16.730 1.00 88.00 100 GLY A O 1
ATOM 793 N N . VAL A 1 101 ? 4.724 0.903 -18.213 1.00 90.31 101 VAL A N 1
ATOM 794 C CA . VAL A 1 101 ? 4.252 -0.464 -18.492 1.00 90.31 101 VAL A CA 1
ATOM 795 C C . VAL A 1 101 ? 4.518 -1.369 -17.291 1.00 90.31 101 VAL A C 1
ATOM 797 O O . VAL A 1 101 ? 3.654 -2.155 -16.895 1.00 90.31 101 VAL A O 1
ATOM 800 N N . ARG A 1 102 ? 5.698 -1.242 -16.679 1.00 89.56 102 ARG A N 1
ATOM 801 C CA . ARG A 1 102 ? 6.073 -1.954 -15.457 1.00 89.56 102 ARG A CA 1
ATOM 802 C C . ARG A 1 102 ? 5.199 -1.528 -14.283 1.00 89.56 102 ARG A C 1
ATOM 804 O O . ARG A 1 102 ? 4.689 -2.401 -13.587 1.00 89.56 102 ARG A O 1
ATOM 811 N N . ILE A 1 103 ? 4.973 -0.223 -14.109 1.00 92.31 103 ILE A N 1
ATOM 812 C CA . ILE A 1 103 ? 4.098 0.320 -13.056 1.00 92.31 103 ILE A CA 1
ATOM 813 C C . ILE A 1 103 ? 2.701 -0.294 -13.149 1.00 92.31 103 ILE A C 1
ATOM 815 O O . ILE A 1 103 ? 2.211 -0.848 -12.166 1.00 92.31 103 ILE A O 1
ATOM 819 N N . LYS A 1 104 ? 2.100 -0.269 -14.342 1.00 94.44 104 LYS A N 1
ATOM 820 C CA . LYS A 1 104 ? 0.774 -0.842 -14.578 1.00 94.44 104 LYS A CA 1
ATOM 821 C C . LYS A 1 104 ? 0.716 -2.334 -14.250 1.00 94.44 104 LYS A C 1
ATOM 823 O O . LYS A 1 104 ? -0.184 -2.776 -13.542 1.00 94.44 104 LYS A O 1
ATOM 828 N N . ARG A 1 105 ? 1.710 -3.110 -14.694 1.00 94.25 105 ARG A N 1
ATOM 829 C CA . ARG A 1 105 ? 1.782 -4.554 -14.412 1.00 94.25 105 ARG A CA 1
ATOM 830 C C . ARG A 1 105 ? 1.864 -4.847 -12.913 1.00 94.25 105 ARG A C 1
ATOM 832 O O . ARG A 1 105 ? 1.185 -5.752 -12.431 1.00 94.25 105 ARG A O 1
ATOM 839 N N . ILE A 1 106 ? 2.691 -4.099 -12.181 1.00 93.25 106 ILE A N 1
ATOM 840 C CA . ILE A 1 106 ? 2.807 -4.240 -10.723 1.00 93.25 106 ILE A CA 1
ATOM 841 C C . ILE A 1 106 ? 1.475 -3.867 -10.063 1.00 93.25 106 ILE A C 1
ATOM 843 O O . ILE A 1 106 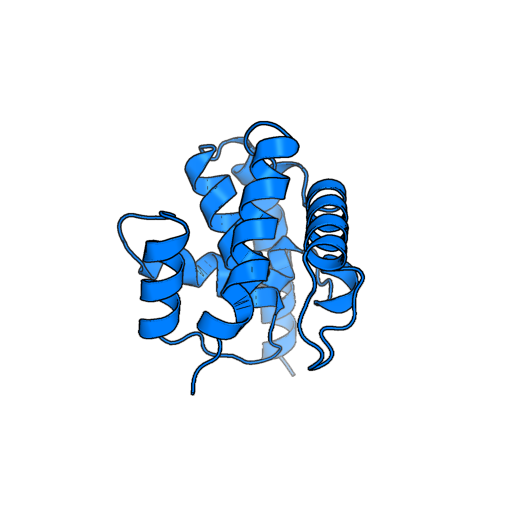? 1.004 -4.597 -9.195 1.00 93.25 106 ILE A O 1
ATOM 847 N N . ALA A 1 107 ? 0.839 -2.776 -10.493 1.00 95.31 107 ALA A N 1
ATOM 848 C CA . ALA A 1 107 ? -0.441 -2.332 -9.950 1.00 95.31 107 ALA A CA 1
ATOM 849 C C . ALA A 1 107 ? -1.556 -3.373 -10.140 1.00 95.31 107 ALA A C 1
ATOM 851 O O . ALA A 1 107 ? -2.256 -3.704 -9.182 1.00 95.31 107 ALA A O 1
ATOM 852 N N . GLU A 1 108 ? -1.678 -3.950 -11.337 1.00 95.88 108 GLU A N 1
ATOM 853 C CA . GLU A 1 108 ? -2.618 -5.039 -11.633 1.00 95.88 108 GLU A CA 1
ATOM 854 C C . GLU A 1 108 ? -2.339 -6.281 -10.772 1.00 95.88 108 GLU A C 1
ATOM 856 O O . GLU A 1 108 ? -3.260 -6.863 -10.191 1.00 95.88 108 GLU A O 1
ATOM 861 N N . TYR A 1 109 ? -1.065 -6.662 -10.621 1.00 95.06 109 TYR A N 1
ATOM 862 C CA . TYR A 1 109 ? -0.680 -7.791 -9.775 1.00 95.06 109 TYR A CA 1
ATOM 863 C C . TYR A 1 109 ? -1.034 -7.552 -8.300 1.00 95.06 109 TYR A C 1
ATOM 865 O O . TYR A 1 109 ? -1.669 -8.406 -7.674 1.00 95.06 109 TYR A O 1
ATOM 873 N N . VAL A 1 110 ? -0.690 -6.388 -7.745 1.00 94.62 110 VAL A N 1
ATOM 874 C CA . VAL A 1 110 ? -1.014 -6.025 -6.357 1.00 94.62 110 VAL A CA 1
ATOM 875 C C . VAL A 1 110 ? -2.529 -6.022 -6.145 1.00 94.62 110 VAL A C 1
ATOM 877 O O . VAL A 1 110 ? -3.012 -6.641 -5.197 1.00 94.62 110 VAL A O 1
ATOM 880 N N . ALA A 1 111 ? -3.298 -5.409 -7.051 1.00 95.25 111 ALA A N 1
ATOM 881 C CA . ALA A 1 111 ? -4.759 -5.391 -6.978 1.00 95.25 111 ALA A CA 1
ATOM 882 C C . ALA A 1 111 ? -5.371 -6.806 -7.026 1.00 95.25 111 ALA A C 1
ATOM 884 O O . ALA A 1 111 ? -6.388 -7.062 -6.382 1.00 95.25 111 ALA A O 1
ATOM 885 N N . SER A 1 112 ? -4.742 -7.747 -7.738 1.00 93.94 112 SER A N 1
ATOM 886 C CA . SER A 1 112 ? -5.198 -9.144 -7.806 1.00 93.94 112 SER A CA 1
ATOM 887 C C . SER A 1 112 ? -4.812 -9.995 -6.587 1.00 93.94 112 SER A C 1
ATOM 889 O O . SER A 1 112 ? -5.475 -10.990 -6.293 1.00 93.94 112 SER A O 1
ATOM 891 N N . THR A 1 113 ? -3.756 -9.613 -5.859 1.00 91.38 113 THR A N 1
ATOM 892 C CA . THR A 1 113 ? -3.187 -10.402 -4.750 1.00 91.38 113 THR A CA 1
ATOM 893 C C . THR A 1 113 ? -3.398 -9.791 -3.366 1.00 91.38 113 THR A C 1
ATOM 895 O O . THR A 1 113 ? -3.052 -10.424 -2.359 1.00 91.38 113 THR A O 1
ATOM 898 N N . MET A 1 114 ? -3.978 -8.589 -3.296 1.00 91.50 114 MET A N 1
ATOM 899 C CA . MET A 1 114 ? -4.312 -7.923 -2.041 1.00 91.50 114 MET A CA 1
ATOM 900 C C . MET A 1 114 ? -5.330 -8.721 -1.208 1.00 91.50 114 MET A C 1
ATOM 902 O O . MET A 1 114 ? -6.166 -9.459 -1.745 1.00 91.50 114 MET A O 1
ATOM 906 N N . PRO A 1 115 ? -5.320 -8.561 0.126 1.00 90.75 115 PRO A N 1
ATOM 907 C CA . PRO A 1 115 ? -6.360 -9.121 0.976 1.00 90.75 115 PRO A CA 1
ATOM 908 C C . PRO A 1 115 ? -7.756 -8.635 0.557 1.00 90.75 115 PRO A C 1
ATOM 910 O O . PRO A 1 115 ? -8.002 -7.437 0.463 1.00 90.75 115 PRO A O 1
ATOM 913 N N . LYS A 1 116 ? -8.714 -9.555 0.378 1.00 90.19 116 LYS A N 1
ATOM 914 C CA . LYS A 1 116 ? -10.077 -9.220 -0.089 1.00 90.19 116 LYS A CA 1
ATOM 915 C C . LYS A 1 116 ? -10.798 -8.178 0.776 1.00 90.19 116 LYS A C 1
ATOM 917 O O . LYS A 1 116 ? -11.624 -7.430 0.267 1.00 90.19 116 LYS A O 1
ATOM 922 N N . TRP A 1 117 ? -10.498 -8.121 2.074 1.00 90.50 117 TRP A N 1
ATOM 923 C CA . TRP A 1 117 ? -11.095 -7.145 2.991 1.00 90.50 117 TRP A CA 1
ATOM 924 C C . TRP A 1 117 ? -10.580 -5.710 2.765 1.00 90.50 117 TRP A C 1
ATOM 926 O O . TRP A 1 117 ? -11.244 -4.771 3.197 1.00 90.50 117 TRP A O 1
ATOM 936 N N . LEU A 1 118 ? -9.454 -5.532 2.059 1.00 91.38 118 LEU A N 1
ATOM 937 C CA . LEU A 1 118 ? -8.928 -4.233 1.625 1.00 91.38 118 LEU A CA 1
ATOM 938 C C . LEU A 1 118 ? -9.489 -3.755 0.290 1.00 91.38 118 LEU A C 1
ATOM 940 O O . LEU A 1 118 ? -9.210 -2.625 -0.090 1.00 91.38 118 LEU A O 1
ATOM 944 N N . CYS A 1 119 ? -10.285 -4.564 -0.407 1.00 92.75 119 CYS A N 1
ATOM 945 C CA . CYS A 1 119 ? -10.918 -4.128 -1.642 1.00 92.75 119 CYS A CA 1
ATOM 946 C C . CYS A 1 119 ? -11.858 -2.941 -1.365 1.00 92.75 119 CYS A C 1
ATOM 948 O O . CYS A 1 119 ? -12.773 -3.045 -0.535 1.00 92.75 119 CYS A O 1
ATOM 950 N N . TYR A 1 120 ? -11.599 -1.816 -2.033 1.00 92.31 120 TYR A N 1
ATOM 951 C CA . TYR A 1 120 ? -12.410 -0.603 -2.000 1.00 92.31 120 TYR A CA 1
ATOM 952 C C . TYR A 1 120 ? -12.728 -0.186 -3.437 1.00 92.31 120 TYR A C 1
ATOM 954 O O . TYR A 1 120 ? -11.820 -0.011 -4.243 1.00 92.31 120 TYR A O 1
ATOM 962 N N . GLY A 1 121 ? -14.007 -0.042 -3.774 1.00 91.25 121 GLY A N 1
ATOM 963 C CA . GLY A 1 121 ? -14.411 0.264 -5.146 1.00 91.25 121 GLY A CA 1
ATOM 964 C C . GLY A 1 121 ? -14.054 -0.822 -6.172 1.00 91.25 121 GLY A C 1
ATOM 965 O O . GLY A 1 121 ? -13.930 -2.007 -5.854 1.00 91.25 121 GLY A O 1
ATOM 966 N N . ASP A 1 122 ? -13.949 -0.404 -7.432 1.00 94.06 122 ASP A N 1
ATOM 967 C CA . ASP A 1 122 ? -13.640 -1.283 -8.557 1.00 94.06 122 ASP A CA 1
ATOM 968 C C . ASP A 1 122 ? -12.127 -1.486 -8.759 1.00 94.06 122 ASP A C 1
ATOM 970 O O . ASP A 1 122 ? -11.280 -0.739 -8.264 1.00 94.06 122 ASP A O 1
ATOM 974 N N . ALA A 1 123 ? -11.775 -2.523 -9.523 1.00 94.56 123 ALA A N 1
ATOM 975 C CA . ALA A 1 123 ? -10.377 -2.849 -9.798 1.00 94.56 123 ALA A CA 1
ATOM 976 C C . ALA A 1 123 ? -9.633 -1.697 -10.496 1.00 94.56 123 ALA A C 1
ATOM 978 O O . ALA A 1 123 ? -8.461 -1.471 -10.212 1.00 94.56 123 ALA A O 1
ATOM 979 N N . ALA A 1 124 ? -10.310 -0.946 -11.370 1.00 96.00 124 ALA A N 1
ATOM 980 C CA . ALA A 1 124 ? -9.713 0.170 -12.097 1.00 96.00 124 ALA A CA 1
ATOM 981 C C . ALA A 1 124 ? -9.278 1.306 -11.156 1.00 96.00 124 ALA A C 1
ATOM 983 O O . ALA A 1 124 ? -8.186 1.852 -11.314 1.00 96.00 124 ALA A O 1
ATOM 984 N N . THR A 1 125 ? -10.094 1.625 -10.150 1.00 96.00 125 THR A N 1
ATOM 985 C CA . THR A 1 125 ? -9.788 2.634 -9.129 1.00 96.00 125 THR A CA 1
ATOM 986 C C . THR A 1 125 ? -8.573 2.224 -8.306 1.00 96.00 125 THR A C 1
ATOM 988 O O . THR A 1 125 ? -7.650 3.018 -8.130 1.00 96.00 125 THR A O 1
ATOM 991 N N . ILE A 1 126 ? -8.539 0.969 -7.855 1.00 96.88 126 ILE A N 1
ATOM 992 C CA . ILE A 1 126 ? -7.434 0.439 -7.047 1.00 96.88 126 ILE A CA 1
ATOM 993 C C . ILE A 1 126 ? -6.132 0.428 -7.851 1.00 96.88 126 ILE A C 1
ATOM 995 O O . ILE A 1 126 ? -5.105 0.894 -7.362 1.00 96.88 126 ILE A O 1
ATOM 999 N N . VAL A 1 127 ? -6.175 -0.059 -9.095 1.00 97.06 127 VAL A N 1
ATOM 1000 C CA . VAL A 1 127 ? -5.012 -0.063 -9.993 1.00 97.06 127 VAL A CA 1
ATOM 1001 C C . VAL A 1 127 ? -4.494 1.357 -10.183 1.00 97.06 127 VAL A C 1
ATOM 1003 O O . VAL A 1 127 ? -3.311 1.591 -9.963 1.00 97.06 127 VAL A O 1
ATOM 1006 N N . LYS A 1 128 ? -5.367 2.323 -10.482 1.00 96.81 128 LYS A N 1
ATOM 1007 C CA . LYS A 1 128 ? -4.975 3.725 -10.670 1.00 96.81 128 LYS A CA 1
ATOM 1008 C C . LYS A 1 128 ? -4.315 4.333 -9.427 1.00 96.81 128 LYS A C 1
ATOM 1010 O O . LYS A 1 128 ? -3.325 5.049 -9.556 1.00 96.81 128 LYS A O 1
ATOM 1015 N N . ASP A 1 129 ? -4.832 4.050 -8.233 1.00 96.50 129 ASP A N 1
ATOM 1016 C CA . ASP A 1 129 ? -4.215 4.515 -6.986 1.00 96.50 129 ASP A CA 1
ATOM 1017 C C . ASP A 1 129 ? -2.815 3.907 -6.781 1.00 96.50 129 ASP A C 1
ATOM 1019 O O . ASP A 1 129 ? -1.890 4.603 -6.356 1.00 96.50 129 ASP A O 1
ATOM 1023 N N . ILE A 1 130 ? -2.633 2.620 -7.093 1.00 95.50 130 ILE A N 1
ATOM 1024 C CA . ILE A 1 130 ? -1.329 1.953 -6.977 1.00 95.50 130 ILE A CA 1
ATOM 1025 C C . ILE A 1 130 ? -0.357 2.475 -8.045 1.00 95.50 130 ILE A C 1
ATOM 1027 O O . ILE A 1 130 ? 0.807 2.721 -7.735 1.00 95.50 130 ILE A O 1
ATOM 1031 N N . GLU A 1 131 ? -0.816 2.708 -9.276 1.00 95.12 131 GLU A N 1
ATOM 1032 C CA . GLU A 1 131 ? -0.012 3.343 -10.326 1.00 95.12 131 GLU A CA 1
ATOM 1033 C C . GLU A 1 131 ? 0.462 4.732 -9.891 1.00 95.12 131 GLU A C 1
ATOM 1035 O O . GLU A 1 131 ? 1.647 5.047 -10.010 1.00 95.12 131 GLU A O 1
ATOM 1040 N N . GLN A 1 132 ? -0.438 5.546 -9.327 1.00 94.56 132 GLN A N 1
ATOM 1041 C CA . GLN A 1 132 ? -0.098 6.865 -8.801 1.00 94.56 132 GLN A CA 1
ATOM 1042 C C . GLN A 1 132 ? 0.935 6.765 -7.672 1.00 94.56 132 GLN A C 1
ATOM 1044 O O . GLN A 1 132 ? 1.885 7.551 -7.646 1.00 94.56 132 GLN A O 1
ATOM 1049 N N . LEU A 1 133 ? 0.790 5.795 -6.767 1.00 92.44 133 LEU A N 1
ATOM 1050 C CA . LEU A 1 133 ? 1.761 5.553 -5.703 1.00 92.44 133 LEU A CA 1
ATOM 1051 C C . LEU A 1 133 ? 3.151 5.225 -6.269 1.00 92.44 133 LEU A C 1
ATOM 1053 O O . LEU A 1 133 ? 4.138 5.848 -5.880 1.00 92.44 133 LEU A O 1
ATOM 1057 N N . LEU A 1 134 ? 3.223 4.270 -7.198 1.00 90.31 134 LEU A N 1
ATOM 1058 C CA . LEU A 1 134 ? 4.475 3.792 -7.790 1.00 90.31 134 LEU A CA 1
ATOM 1059 C C . LEU A 1 134 ? 5.158 4.867 -8.646 1.00 90.31 134 LEU A C 1
ATOM 1061 O O . LEU A 1 134 ? 6.372 5.038 -8.564 1.00 90.31 134 LEU A O 1
ATOM 1065 N N . ALA A 1 135 ? 4.389 5.646 -9.409 1.00 89.94 135 ALA A N 1
ATOM 1066 C CA . ALA A 1 135 ? 4.911 6.743 -10.224 1.00 89.94 135 ALA A CA 1
ATOM 1067 C C . ALA A 1 135 ? 5.548 7.865 -9.385 1.00 89.94 135 ALA A C 1
ATOM 1069 O O . ALA A 1 135 ? 6.448 8.553 -9.860 1.00 89.94 135 ALA A O 1
ATOM 1070 N N . ASN A 1 136 ? 5.107 8.041 -8.136 1.00 87.94 136 ASN A N 1
ATOM 1071 C CA . ASN A 1 136 ? 5.635 9.055 -7.218 1.00 87.94 136 ASN A CA 1
ATOM 1072 C C . ASN A 1 136 ? 6.648 8.483 -6.214 1.00 87.94 136 ASN A C 1
ATOM 1074 O O . ASN A 1 136 ? 7.085 9.182 -5.302 1.00 87.94 136 ASN A O 1
ATOM 1078 N N . MET A 1 137 ? 7.054 7.223 -6.373 1.00 80.94 137 MET A N 1
ATOM 1079 C CA . MET A 1 137 ? 7.842 6.518 -5.367 1.00 80.94 137 MET A CA 1
ATOM 1080 C C . MET A 1 137 ? 9.220 7.142 -5.110 1.00 80.94 137 MET A C 1
ATOM 1082 O O . MET A 1 137 ? 9.679 7.183 -3.969 1.00 80.94 137 MET A O 1
ATOM 1086 N N . SER A 1 138 ? 9.869 7.686 -6.143 1.00 73.81 138 SER A N 1
ATOM 1087 C CA . SER A 1 138 ? 11.136 8.416 -5.999 1.00 73.81 138 SER A CA 1
ATOM 1088 C C . SER A 1 138 ? 11.003 9.682 -5.153 1.00 73.81 138 SER A C 1
ATOM 1090 O O . SER A 1 138 ? 11.967 10.091 -4.518 1.00 73.81 138 SER A O 1
ATOM 1092 N N . SER A 1 139 ? 9.815 10.286 -5.107 1.00 71.06 139 SER A N 1
ATOM 1093 C CA . SER A 1 139 ? 9.531 11.479 -4.304 1.00 71.06 139 SER A CA 1
ATOM 1094 C C . SER A 1 139 ? 9.323 11.170 -2.816 1.00 71.06 139 SER A C 1
ATOM 1096 O O . SER A 1 139 ? 9.257 12.103 -2.016 1.00 71.06 139 SER A O 1
ATOM 1098 N N . PHE A 1 140 ? 9.217 9.885 -2.450 1.00 67.31 140 PHE A N 1
ATOM 1099 C CA . PHE A 1 140 ? 9.041 9.406 -1.074 1.00 67.31 140 PHE A CA 1
ATOM 1100 C C . PHE A 1 140 ? 10.323 8.847 -0.444 1.00 67.31 140 PHE A C 1
ATOM 1102 O O . PHE A 1 140 ? 10.299 8.450 0.718 1.00 67.31 140 PHE A O 1
ATOM 1109 N N . LYS A 1 141 ? 11.438 8.770 -1.183 1.00 59.41 141 LYS A N 1
ATOM 1110 C CA . LYS A 1 141 ? 12.726 8.409 -0.579 1.00 59.41 141 LYS A CA 1
ATOM 1111 C C . LYS A 1 141 ? 13.245 9.618 0.224 1.00 59.41 141 LYS A C 1
ATOM 1113 O O . LYS A 1 141 ? 13.276 10.714 -0.341 1.00 59.41 141 LYS A O 1
ATOM 1118 N N . PRO A 1 142 ? 13.634 9.451 1.504 1.00 47.22 142 PRO A N 1
ATOM 1119 C CA . PRO A 1 142 ? 14.362 10.497 2.215 1.00 47.22 142 PRO A CA 1
ATOM 1120 C C . PRO A 1 142 ? 15.686 10.771 1.485 1.00 47.22 142 PRO A C 1
ATOM 1122 O O . PRO A 1 142 ? 16.269 9.846 0.912 1.00 47.22 142 PRO A O 1
ATOM 1125 N N . ALA A 1 143 ? 16.087 12.045 1.454 1.00 42.31 143 ALA A N 1
ATOM 1126 C CA . ALA A 1 143 ? 17.327 12.507 0.828 1.00 42.31 143 ALA A CA 1
ATOM 1127 C C . ALA A 1 143 ? 18.576 11.867 1.454 1.00 42.31 143 ALA A C 1
ATOM 1129 O O . ALA A 1 143 ? 18.550 11.585 2.675 1.00 42.31 143 ALA A O 1
#

Secondary structure (DSSP, 8-state):
--HHHHHHHHHHHHHHHHHHHGGGS-HHHHHHHHHHHHHHHS-SS----HHHHHHHHHHH---SSGGGGHHHHHTHHHHTTT--HHHHHTS---SS---HHHHHHHHHHHHHHS-GGG--S-HHHHHHHHHHHHHTGGGGS--

Radius of gyration: 14.92 Å; chains: 1; bounding box: 34×31×44 Å

Sequence (143 aa):
MSFLSNMKLTFNFFALFINLVGKSFPERTKRLVLITSLVGSFGDSVKIDAETLHKLNKIMSLCSTESAMELPIRLSRAIWNGKTSYEIFNDKFTDSTMDGVRIKRIAEYVASTMPKWLCYGDAATIVKDIEQLLANMSSFKPA